Protein AF-A0A958MD08-F1 (afdb_monomer_lite)

pLDDT: mean 83.27, std 11.47, range [44.94, 93.56]

Foldseek 3Di:
DVPVVVVVVLVVLLVVLLVVLVVLLVCLVVVLVVQLCVQPVDDVHDDSVVSLVVSLVSSLVSLVSQLVSQVVNCVSVVNVVSSVVSPVSSVVSNVVSPPDDD

Secondary structure (DSSP, 8-state):
-HHHHHHHHHHHHHHHHHHHHHHHHHHHHHHHHHHHHHHHSSTTPPPHHHHHHHHHHHHHHHHHHHHHHHHHHHHHTT-GGGHHHHHHHHHHHHHHT-----

Radius of gyration: 17.69 Å; chains: 1; bounding box: 49×26×46 Å

Sequence (102 aa):
MNKEIGNFELDSMGMNLAVMAVVMAVLSFVVPKFLKRNMVSKPGGQSPRQAQFVAGVVSWALSESVAIYGFIIANSSKNFGLFVPFAAGALALLFVHRPKQG

Structure (mmCIF, N/CA/C/O backbone):
data_AF-A0A958MD08-F1
#
_entry.id   AF-A0A958MD08-F1
#
loop_
_atom_site.group_PDB
_atom_site.id
_atom_site.type_symbol
_atom_site.label_atom_id
_atom_site.label_alt_id
_atom_site.label_comp_id
_atom_site.label_asym_id
_atom_site.label_entity_id
_atom_site.label_seq_id
_atom_site.pdbx_PDB_ins_code
_atom_site.Cartn_x
_atom_site.Cartn_y
_atom_site.Cartn_z
_atom_site.occupancy
_atom_site.B_iso_or_equiv
_atom_site.auth_seq_id
_atom_site.auth_comp_id
_atom_site.auth_asym_id
_atom_site.auth_atom_id
_atom_site.pdbx_PDB_model_num
ATOM 1 N N . MET A 1 1 ? -30.913 13.989 21.273 1.00 52.75 1 MET A N 1
ATOM 2 C CA . MET A 1 1 ? -30.827 14.263 19.822 1.00 52.75 1 MET A CA 1
ATOM 3 C C . MET A 1 1 ? -29.407 14.507 19.293 1.00 52.75 1 MET A C 1
ATOM 5 O O . MET A 1 1 ? -29.163 14.110 18.171 1.00 52.75 1 MET A O 1
ATOM 9 N N . ASN A 1 2 ? -28.436 15.038 20.056 1.00 57.81 2 ASN A N 1
ATOM 10 C CA . ASN A 1 2 ? -27.070 15.285 19.526 1.00 57.81 2 ASN A CA 1
ATOM 11 C C . ASN A 1 2 ? -26.145 14.059 19.350 1.00 57.81 2 ASN A C 1
ATOM 13 O O . ASN A 1 2 ? -25.110 14.183 18.707 1.00 57.81 2 ASN A O 1
ATOM 17 N N . LYS A 1 3 ? -26.468 12.884 19.911 1.00 56.22 3 LYS A N 1
ATOM 18 C CA . LYS A 1 3 ? -25.605 11.689 19.790 1.00 56.22 3 LYS A CA 1
ATOM 19 C C . LYS A 1 3 ? -25.732 10.965 18.444 1.00 56.22 3 LYS A C 1
ATOM 21 O O . LYS A 1 3 ? -24.777 10.329 18.024 1.00 56.22 3 LYS A O 1
ATOM 26 N N . GLU A 1 4 ? -26.876 11.067 17.771 1.00 56.25 4 GLU A N 1
ATOM 27 C CA . GLU A 1 4 ? -27.110 10.330 16.519 1.00 56.25 4 GLU A CA 1
ATOM 28 C C . GLU A 1 4 ? -26.470 11.013 15.308 1.00 56.25 4 GLU A C 1
ATOM 30 O O . GLU A 1 4 ? -25.909 10.336 14.454 1.00 56.25 4 GLU A O 1
ATOM 35 N N . ILE A 1 5 ? -26.450 12.350 15.287 1.00 59.03 5 ILE A N 1
ATOM 36 C CA . ILE A 1 5 ? -25.801 13.132 14.222 1.00 59.03 5 ILE A CA 1
ATOM 37 C C . ILE A 1 5 ? -24.278 12.910 14.238 1.00 59.03 5 ILE A C 1
ATOM 39 O O . ILE A 1 5 ? -23.676 12.688 13.192 1.00 59.03 5 ILE A O 1
ATOM 43 N N . GLY A 1 6 ? -23.665 12.879 15.429 1.00 59.88 6 GLY A N 1
ATOM 44 C CA . GLY A 1 6 ? -22.225 12.638 15.571 1.00 59.88 6 GLY A CA 1
ATOM 45 C C . GLY A 1 6 ? -21.792 11.216 15.200 1.00 59.88 6 GLY A C 1
ATOM 46 O O . GLY A 1 6 ? -20.701 11.041 14.668 1.00 59.88 6 GLY A O 1
ATOM 47 N N . ASN A 1 7 ? -22.642 10.209 15.430 1.00 59.78 7 ASN A N 1
ATOM 48 C CA . ASN A 1 7 ? -22.366 8.839 14.987 1.00 59.78 7 ASN A CA 1
ATOM 49 C C . ASN A 1 7 ? -22.434 8.721 13.455 1.00 59.78 7 ASN A C 1
ATOM 51 O O . ASN A 1 7 ? -21.572 8.086 12.858 1.00 59.78 7 ASN A O 1
ATOM 55 N N . PHE A 1 8 ? -23.391 9.398 12.813 1.00 59.62 8 PHE A N 1
A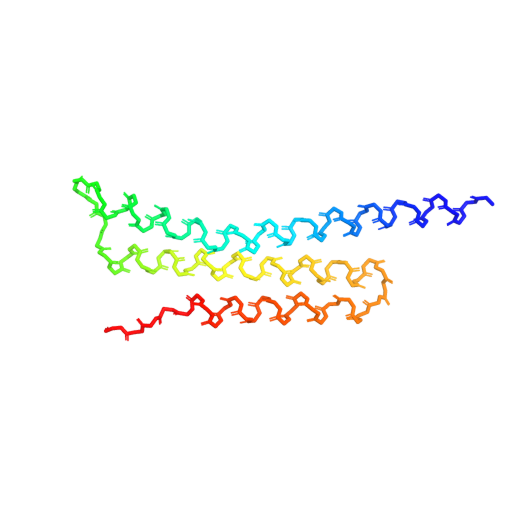TOM 56 C CA . PHE A 1 8 ? -23.542 9.371 11.357 1.00 59.62 8 PHE A CA 1
ATOM 57 C C . PHE A 1 8 ? -22.362 10.031 10.616 1.00 59.62 8 PHE A C 1
ATOM 59 O O . PHE A 1 8 ? -21.884 9.506 9.609 1.00 59.62 8 PHE A O 1
ATOM 66 N N . GLU A 1 9 ? -21.839 11.155 11.121 1.00 62.19 9 GLU A N 1
ATOM 67 C CA . GLU A 1 9 ? -20.641 11.787 10.545 1.00 62.19 9 GLU A CA 1
ATOM 68 C C . GLU A 1 9 ? -19.396 10.901 10.691 1.00 62.19 9 GLU A C 1
ATOM 70 O O . GLU A 1 9 ? -18.627 10.758 9.735 1.00 62.19 9 GLU A O 1
ATOM 75 N N . LEU A 1 10 ? -19.226 10.250 11.847 1.00 63.16 10 LEU A N 1
ATOM 76 C CA . LEU A 1 10 ? -18.125 9.317 12.103 1.00 63.16 10 LEU A CA 1
ATOM 77 C C . LEU A 1 10 ? -18.181 8.089 11.184 1.00 63.16 10 LEU A C 1
ATOM 79 O O . LEU A 1 10 ? -17.144 7.682 10.654 1.00 63.16 10 LEU A O 1
ATOM 83 N N . ASP A 1 11 ? -19.378 7.558 10.927 1.00 72.69 11 ASP A N 1
ATOM 84 C CA . ASP A 1 11 ? -19.591 6.444 9.999 1.00 72.69 11 ASP A CA 1
ATOM 85 C C . ASP A 1 11 ? -19.267 6.847 8.550 1.00 72.69 11 ASP A C 1
ATOM 87 O O . ASP A 1 11 ? -18.592 6.111 7.822 1.00 72.69 11 ASP A O 1
ATOM 91 N N . SER A 1 12 ? -19.663 8.057 8.137 1.00 81.50 12 SER A N 1
ATOM 92 C CA . SER A 1 12 ? -19.358 8.586 6.801 1.00 81.50 12 SER A CA 1
ATOM 93 C C . SER A 1 12 ? -17.852 8.806 6.582 1.00 81.50 12 SER A C 1
ATOM 95 O O . SER A 1 12 ? -17.311 8.479 5.522 1.00 81.50 12 SER A O 1
ATOM 97 N N . MET A 1 13 ? -17.143 9.297 7.605 1.00 82.06 13 MET A N 1
ATOM 98 C CA . MET A 1 13 ? -15.703 9.539 7.558 1.00 82.06 13 MET A CA 1
ATOM 99 C C . MET A 1 13 ? -14.918 8.224 7.549 1.00 82.06 13 MET A C 1
ATOM 101 O O . MET A 1 13 ? -13.987 8.073 6.755 1.00 82.06 13 MET A O 1
ATOM 105 N N . GLY A 1 14 ? -15.321 7.251 8.372 1.00 83.88 14 GLY A N 1
ATOM 106 C CA . GLY A 1 14 ? -14.740 5.908 8.374 1.00 83.88 14 GLY A CA 1
ATOM 107 C C . GLY A 1 14 ? -14.885 5.216 7.018 1.00 83.88 14 GLY A C 1
ATOM 108 O O . GLY A 1 14 ? -13.909 4.675 6.495 1.00 83.88 14 GLY A O 1
ATOM 109 N N . MET A 1 15 ? -16.067 5.312 6.399 1.00 87.44 15 MET A N 1
ATOM 110 C CA . MET A 1 15 ? -16.316 4.772 5.061 1.00 87.44 15 MET A CA 1
ATOM 111 C C . MET A 1 15 ? -15.444 5.449 3.994 1.00 87.44 15 MET A C 1
ATOM 113 O O . MET A 1 15 ? -14.817 4.756 3.194 1.00 87.44 15 MET A O 1
ATOM 117 N N . ASN A 1 16 ? -15.330 6.781 4.007 1.00 88.19 16 ASN A N 1
ATOM 118 C CA . ASN A 1 16 ? -14.476 7.510 3.064 1.00 88.19 16 ASN A CA 1
ATOM 119 C C . ASN A 1 16 ? -13.001 7.099 3.182 1.00 88.19 16 ASN A C 1
ATOM 121 O O . ASN A 1 16 ? -12.340 6.855 2.172 1.00 88.19 16 ASN A O 1
ATOM 125 N N . LEU A 1 17 ? -12.481 6.976 4.405 1.00 88.75 17 LEU A N 1
ATOM 126 C CA . LEU A 1 17 ? -11.100 6.551 4.642 1.00 88.75 17 LEU A CA 1
ATOM 127 C C . LEU A 1 17 ? -10.867 5.096 4.217 1.00 88.75 17 LEU A C 1
ATOM 129 O O . LEU A 1 17 ? -9.828 4.789 3.633 1.00 88.75 17 LEU A O 1
ATOM 133 N N . ALA A 1 18 ? -11.839 4.209 4.448 1.00 87.56 18 ALA A N 1
ATOM 134 C CA . ALA A 1 18 ? -11.763 2.821 4.003 1.00 87.56 18 ALA A CA 1
ATOM 135 C C . ALA A 1 18 ? -11.737 2.723 2.469 1.00 87.56 18 ALA A C 1
ATOM 137 O O . ALA A 1 18 ? -10.913 1.998 1.911 1.00 87.56 18 ALA A O 1
ATOM 138 N N . VAL A 1 19 ? -12.575 3.503 1.777 1.00 92.06 19 VAL A N 1
ATOM 139 C CA . VAL A 1 19 ? -12.556 3.602 0.310 1.00 92.06 19 VAL A CA 1
ATOM 140 C C . VAL A 1 19 ? -11.198 4.108 -0.180 1.00 92.06 19 VAL A C 1
ATOM 142 O O . VAL A 1 19 ? -10.621 3.512 -1.088 1.00 92.06 19 VAL A O 1
ATOM 145 N N . MET A 1 20 ? -10.638 5.146 0.448 1.00 91.56 20 MET A N 1
ATOM 146 C CA . MET A 1 20 ? -9.309 5.661 0.092 1.00 91.56 20 MET A CA 1
ATOM 147 C C . MET A 1 20 ? -8.210 4.613 0.285 1.00 91.56 20 MET A C 1
ATOM 149 O O . MET A 1 20 ? -7.344 4.469 -0.577 1.00 91.56 20 MET A O 1
ATOM 153 N N . ALA A 1 21 ? -8.265 3.826 1.359 1.00 89.62 21 ALA A N 1
ATOM 154 C CA . ALA A 1 21 ? -7.325 2.733 1.585 1.00 89.62 21 ALA A CA 1
ATOM 155 C C . ALA A 1 21 ? -7.405 1.662 0.481 1.00 89.62 21 ALA A C 1
ATOM 157 O O . ALA A 1 21 ? -6.372 1.211 -0.016 1.00 89.62 21 ALA A O 1
ATOM 158 N N . VAL A 1 22 ? -8.613 1.297 0.037 1.00 91.31 22 VAL A N 1
ATOM 159 C CA . VAL A 1 22 ? -8.803 0.373 -1.095 1.00 91.31 22 VAL A CA 1
ATOM 160 C C . VAL A 1 22 ? -8.239 0.967 -2.387 1.00 91.31 22 VAL A C 1
ATOM 162 O O . VAL A 1 22 ? -7.529 0.279 -3.121 1.00 91.31 22 VAL A O 1
ATOM 165 N N . VAL A 1 23 ? -8.491 2.251 -2.653 1.00 93.56 23 VAL A N 1
ATOM 166 C CA . VAL A 1 23 ? -7.935 2.949 -3.822 1.00 93.56 23 VAL A CA 1
ATOM 167 C C . VAL A 1 23 ? -6.406 2.931 -3.789 1.00 93.56 23 VAL A C 1
ATOM 169 O O . VAL A 1 23 ? -5.790 2.567 -4.790 1.00 93.56 23 VAL A O 1
ATOM 172 N N . MET A 1 24 ? -5.776 3.234 -2.649 1.00 91.88 24 MET A N 1
ATOM 173 C CA . MET A 1 24 ? -4.314 3.167 -2.516 1.00 91.88 24 MET A CA 1
ATOM 174 C C . MET A 1 24 ? -3.772 1.755 -2.737 1.00 91.88 24 MET A C 1
ATOM 176 O O . MET A 1 24 ? -2.764 1.587 -3.426 1.00 91.88 24 MET A O 1
ATOM 180 N N . ALA A 1 25 ? -4.463 0.733 -2.224 1.00 89.62 25 ALA A N 1
ATOM 181 C CA . ALA A 1 25 ? -4.100 -0.657 -2.471 1.00 89.62 25 ALA A CA 1
ATOM 182 C C . ALA A 1 25 ? -4.133 -0.984 -3.973 1.00 89.62 25 ALA A C 1
ATOM 184 O O . ALA A 1 25 ? -3.175 -1.553 -4.491 1.00 89.62 25 ALA A O 1
ATOM 185 N N . VAL A 1 26 ? -5.168 -0.567 -4.709 1.00 93.50 26 VAL A N 1
ATOM 186 C CA . VAL A 1 26 ? -5.243 -0.764 -6.170 1.00 93.50 26 VAL A CA 1
ATOM 187 C C . VAL A 1 26 ? -4.137 0.008 -6.895 1.00 93.50 26 VAL A C 1
ATOM 189 O O . VAL A 1 26 ? -3.459 -0.544 -7.767 1.00 93.50 26 VAL A O 1
ATOM 192 N N . LEU A 1 27 ? -3.904 1.268 -6.516 1.00 91.56 27 LEU A N 1
ATOM 193 C CA . LEU A 1 27 ? -2.852 2.099 -7.103 1.00 91.56 27 LEU A CA 1
ATOM 194 C C . LEU A 1 27 ? -1.461 1.496 -6.898 1.00 91.56 27 LEU A C 1
ATOM 196 O O . LEU A 1 27 ? -0.630 1.607 -7.803 1.00 91.56 27 LEU A O 1
ATOM 200 N N . SER A 1 28 ? -1.227 0.798 -5.781 1.00 90.50 28 SER A N 1
ATOM 201 C CA . SER A 1 28 ? 0.040 0.103 -5.524 1.00 90.50 28 SER A CA 1
ATOM 202 C C . SER A 1 28 ? 0.385 -0.928 -6.605 1.00 90.50 28 SER A C 1
ATOM 204 O O . SER A 1 28 ? 1.557 -1.125 -6.895 1.00 90.50 28 SER A O 1
ATOM 206 N N . PHE A 1 29 ? -0.601 -1.497 -7.307 1.00 89.75 29 PHE A N 1
ATOM 207 C CA . PHE A 1 29 ? -0.355 -2.425 -8.417 1.00 89.75 29 PHE A CA 1
ATOM 208 C C . PHE A 1 29 ? -0.228 -1.737 -9.781 1.00 89.75 29 PHE A C 1
ATOM 210 O O . PHE A 1 29 ? 0.497 -2.220 -10.659 1.00 89.75 29 PHE A O 1
ATOM 217 N N . VAL A 1 30 ? -0.969 -0.647 -9.997 1.00 91.31 30 VAL A N 1
ATOM 218 C CA . VAL A 1 30 ? -1.100 0.009 -11.309 1.00 91.31 30 VAL A CA 1
ATOM 219 C C . VAL A 1 30 ? 0.022 1.018 -11.542 1.00 91.31 30 VAL A C 1
ATOM 221 O O . VAL A 1 30 ? 0.690 0.975 -12.580 1.00 91.31 30 VAL A O 1
ATOM 224 N N . VAL A 1 31 ? 0.270 1.902 -10.571 1.00 91.00 31 VAL A N 1
ATOM 225 C CA . VAL A 1 31 ? 1.220 3.017 -10.705 1.00 91.00 31 VAL A CA 1
ATOM 226 C C . VAL A 1 31 ? 2.656 2.521 -10.921 1.00 91.00 31 VAL A C 1
ATOM 228 O O . VAL A 1 31 ? 3.291 2.970 -11.878 1.00 91.00 31 VAL A O 1
ATOM 231 N N . PRO A 1 32 ? 3.183 1.546 -10.155 1.00 88.25 32 PRO A N 1
ATOM 232 C CA . PRO A 1 32 ? 4.554 1.066 -10.346 1.00 88.25 32 PRO A CA 1
ATOM 233 C C . PRO A 1 32 ? 4.781 0.407 -11.709 1.00 88.25 32 PRO A C 1
ATOM 235 O O . PRO A 1 32 ? 5.826 0.603 -12.333 1.00 88.25 32 PRO A O 1
ATOM 238 N N . LYS A 1 33 ? 3.785 -0.335 -12.220 1.00 87.44 33 LYS A N 1
ATOM 239 C CA . LYS A 1 33 ? 3.840 -0.931 -13.565 1.00 87.44 33 LYS A CA 1
ATOM 240 C C . LYS A 1 33 ? 3.881 0.146 -14.645 1.00 87.44 33 LYS A C 1
ATOM 242 O O . LYS A 1 33 ? 4.678 0.048 -15.580 1.00 87.44 33 LYS A O 1
ATOM 247 N N . PHE A 1 34 ? 3.047 1.174 -14.501 1.00 88.31 34 PHE A N 1
ATOM 248 C CA . PHE A 1 34 ? 3.010 2.301 -15.423 1.00 88.31 34 PHE A CA 1
ATOM 249 C C . PHE A 1 34 ? 4.325 3.093 -15.412 1.00 88.31 34 PHE A C 1
ATOM 251 O O . PHE A 1 34 ? 4.866 3.386 -16.480 1.00 88.31 34 PHE A O 1
ATOM 258 N N . LEU A 1 35 ? 4.881 3.381 -14.231 1.00 87.31 35 LEU A N 1
ATOM 259 C CA . LEU A 1 35 ? 6.169 4.064 -14.082 1.00 87.31 35 LEU A CA 1
ATOM 260 C C . LEU A 1 35 ? 7.297 3.273 -14.743 1.00 87.31 35 LEU A C 1
ATOM 262 O O . LEU A 1 35 ? 7.995 3.803 -15.605 1.00 87.31 35 LEU A O 1
ATOM 266 N N . LYS A 1 36 ? 7.416 1.978 -14.428 1.00 86.38 36 LYS A N 1
ATOM 267 C CA . LYS A 1 36 ? 8.444 1.112 -15.017 1.00 86.38 36 LYS A CA 1
ATOM 268 C C . LYS A 1 36 ? 8.366 1.096 -16.546 1.00 86.38 36 LYS A C 1
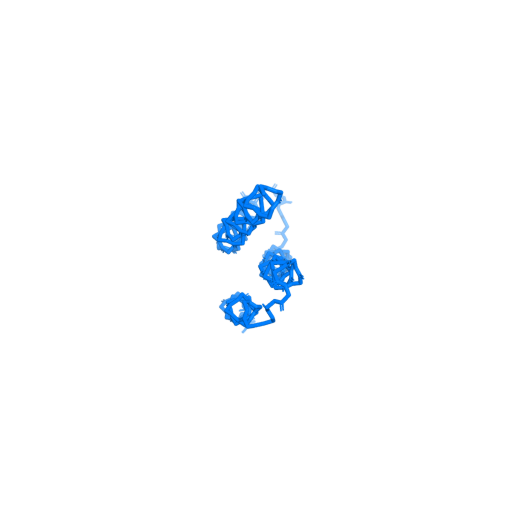ATOM 270 O O . LYS A 1 36 ? 9.398 1.205 -17.203 1.00 86.38 36 LYS A O 1
ATOM 275 N N . ARG A 1 37 ? 7.161 0.997 -17.122 1.00 85.75 37 ARG A N 1
ATOM 276 C CA . ARG A 1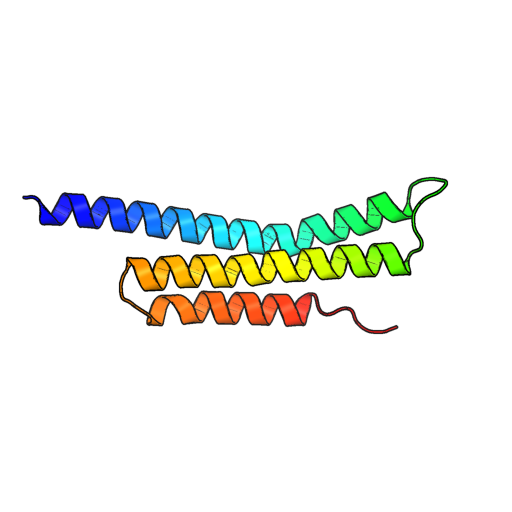 37 ? 6.969 1.005 -18.581 1.00 85.75 37 ARG A CA 1
ATOM 277 C C . ARG A 1 37 ? 7.397 2.340 -19.197 1.00 85.75 37 ARG A C 1
ATOM 279 O O . ARG A 1 37 ? 8.197 2.351 -20.121 1.00 85.75 37 ARG A O 1
ATOM 286 N N . ASN A 1 38 ? 6.929 3.465 -18.661 1.00 85.62 38 ASN A N 1
ATOM 287 C CA . ASN A 1 38 ? 7.222 4.781 -19.239 1.00 85.62 38 ASN A CA 1
ATOM 288 C C . ASN A 1 38 ? 8.676 5.232 -19.065 1.00 85.62 38 ASN A C 1
ATOM 290 O O . ASN A 1 38 ? 9.180 5.981 -19.899 1.00 85.62 38 ASN A O 1
ATOM 294 N N . MET A 1 39 ? 9.350 4.795 -18.000 1.00 82.62 39 MET A N 1
ATOM 295 C CA . MET A 1 39 ? 10.751 5.144 -17.750 1.00 82.62 39 MET A CA 1
ATOM 296 C C . MET A 1 39 ? 11.718 4.357 -18.641 1.00 82.62 39 MET A C 1
ATOM 298 O O . MET A 1 39 ? 12.756 4.896 -19.011 1.00 82.62 39 MET A O 1
ATOM 302 N N . VAL A 1 40 ? 11.366 3.118 -19.010 1.00 81.56 40 VAL A N 1
ATOM 303 C CA . VAL A 1 40 ? 12.199 2.244 -19.857 1.00 81.56 40 VAL A CA 1
ATOM 304 C C . VAL A 1 40 ? 11.915 2.438 -21.351 1.00 81.56 40 VAL A C 1
ATOM 306 O O . VAL A 1 40 ? 12.818 2.300 -22.166 1.00 81.56 40 VAL A O 1
ATOM 309 N N . SER A 1 41 ? 10.679 2.763 -21.742 1.00 78.81 41 SER A N 1
ATOM 310 C CA . SER A 1 41 ? 10.289 2.843 -23.160 1.00 78.81 41 SER A CA 1
ATOM 311 C C . SER A 1 41 ? 10.671 4.147 -23.873 1.00 78.81 41 SER A C 1
ATOM 313 O O . SER A 1 41 ? 10.474 4.241 -25.082 1.00 78.81 41 SER A O 1
ATOM 315 N N . LYS A 1 42 ? 11.183 5.166 -23.170 1.00 77.25 42 LYS A N 1
ATOM 316 C CA . LYS A 1 42 ? 11.564 6.444 -23.793 1.00 77.25 42 LYS A CA 1
ATOM 317 C C . LYS A 1 42 ? 13.011 6.398 -24.317 1.00 77.25 42 LYS A C 1
ATOM 319 O O . LYS A 1 42 ? 13.889 5.961 -23.574 1.00 77.25 42 LYS A O 1
ATOM 324 N N . PRO A 1 43 ? 13.298 6.866 -25.549 1.00 55.91 43 PRO A N 1
ATOM 325 C CA . PRO A 1 43 ? 14.675 7.027 -26.022 1.00 55.91 43 PRO A CA 1
ATOM 326 C C . PRO A 1 43 ? 15.405 8.059 -25.142 1.00 55.91 43 PRO A C 1
ATOM 328 O O . PRO A 1 43 ? 14.882 9.143 -24.901 1.00 55.91 43 PRO A O 1
ATOM 331 N N . GLY A 1 44 ? 16.571 7.688 -24.597 1.00 72.12 44 GLY A N 1
ATOM 332 C CA . GLY A 1 44 ? 17.252 8.439 -23.524 1.00 72.12 44 GLY A CA 1
ATOM 333 C C . GLY A 1 44 ? 16.718 8.163 -22.106 1.00 72.12 44 GLY A C 1
ATOM 334 O O . GLY A 1 44 ? 17.025 8.904 -21.176 1.00 72.12 44 GLY A O 1
ATOM 335 N N . GLY A 1 45 ? 15.886 7.129 -21.942 1.00 66.19 45 GLY A N 1
ATOM 336 C CA . GLY A 1 45 ? 15.252 6.742 -20.682 1.00 66.19 45 GLY A CA 1
ATOM 337 C C . GLY A 1 45 ? 16.222 6.247 -19.604 1.00 66.19 45 GLY A C 1
ATOM 338 O O . GLY A 1 45 ? 17.375 5.906 -19.865 1.00 66.19 45 GLY A O 1
ATOM 339 N N . GLN A 1 46 ? 15.733 6.212 -18.363 1.00 76.62 46 GLN A N 1
ATOM 340 C CA . GLN A 1 46 ? 16.519 5.785 -17.202 1.00 76.62 46 GLN A CA 1
ATOM 341 C C . GLN A 1 46 ? 16.887 4.299 -17.279 1.00 76.62 46 GLN A C 1
ATOM 343 O O . GLN A 1 46 ? 16.180 3.489 -17.882 1.00 76.62 46 GLN A O 1
ATOM 348 N N . SER A 1 47 ? 17.979 3.921 -16.605 1.00 83.62 47 SER A N 1
ATOM 349 C CA . SER A 1 47 ? 18.404 2.521 -16.548 1.00 83.62 47 SER A CA 1
ATOM 350 C C . SER A 1 47 ? 17.294 1.617 -15.970 1.00 83.62 47 SER A C 1
ATOM 352 O O . SER A 1 47 ? 16.573 2.032 -15.053 1.00 83.62 47 SER A O 1
ATOM 354 N N . PRO A 1 48 ? 17.162 0.355 -16.427 1.00 81.56 48 PRO A N 1
ATOM 355 C CA . PRO A 1 48 ? 16.145 -0.571 -15.920 1.00 81.56 48 PRO A CA 1
ATOM 356 C C . PRO A 1 48 ? 16.190 -0.764 -14.399 1.00 81.56 48 PRO A C 1
ATOM 358 O O . PRO A 1 48 ? 15.147 -0.950 -13.773 1.00 81.56 48 PRO A O 1
ATOM 361 N N . ARG A 1 49 ? 17.385 -0.679 -13.797 1.00 83.62 49 ARG A N 1
ATOM 362 C CA . ARG A 1 49 ? 17.584 -0.744 -12.340 1.00 83.62 49 ARG A CA 1
ATOM 363 C C . ARG A 1 49 ? 16.980 0.465 -11.629 1.00 83.62 49 ARG A C 1
ATOM 365 O O . ARG A 1 49 ? 16.290 0.298 -10.629 1.00 83.62 49 ARG A O 1
ATOM 372 N N . GLN A 1 50 ? 17.184 1.667 -12.164 1.00 84.88 50 GLN A N 1
ATOM 373 C CA . GLN A 1 50 ? 16.619 2.891 -11.597 1.00 84.88 50 GLN A CA 1
ATOM 374 C C . GLN A 1 50 ? 15.088 2.899 -11.701 1.00 84.88 50 GLN A C 1
ATOM 376 O O . GLN A 1 50 ? 14.408 3.194 -10.722 1.00 84.88 50 GLN A O 1
ATOM 381 N N . ALA A 1 51 ? 14.534 2.471 -12.841 1.00 85.00 51 ALA A N 1
ATOM 382 C CA . ALA A 1 51 ? 13.087 2.337 -13.013 1.00 85.00 51 ALA A CA 1
ATOM 383 C C . ALA A 1 51 ? 12.471 1.308 -12.043 1.00 85.00 51 ALA A C 1
ATOM 385 O O . ALA A 1 51 ? 11.386 1.534 -11.508 1.00 85.00 51 ALA A O 1
ATOM 386 N N . GLN A 1 52 ? 13.161 0.191 -11.783 1.00 86.19 52 GLN A N 1
ATOM 387 C CA . GLN A 1 52 ? 12.740 -0.801 -10.786 1.00 86.19 52 GLN A CA 1
ATOM 388 C C . GLN A 1 52 ? 12.796 -0.251 -9.359 1.00 86.19 52 GLN A C 1
ATOM 390 O O . GLN A 1 52 ? 11.863 -0.479 -8.594 1.00 86.19 52 GLN A O 1
ATOM 395 N N . PHE A 1 53 ? 13.855 0.485 -9.015 1.00 86.94 53 PHE A N 1
ATOM 396 C CA . PHE A 1 53 ? 13.992 1.104 -7.700 1.00 86.94 53 PHE A CA 1
ATOM 397 C C . PHE A 1 53 ? 12.872 2.116 -7.440 1.00 86.94 53 PHE A C 1
ATOM 399 O O . PHE A 1 53 ? 12.169 1.996 -6.440 1.00 86.94 53 PHE A O 1
ATOM 406 N N . VAL A 1 54 ? 12.635 3.051 -8.369 1.00 88.69 54 VAL A N 1
ATOM 407 C CA . VAL A 1 54 ? 11.565 4.056 -8.235 1.00 88.69 54 VAL A CA 1
ATOM 408 C C . VAL A 1 54 ? 10.194 3.388 -8.132 1.00 88.69 54 VAL A C 1
ATOM 410 O O . VAL A 1 54 ? 9.419 3.714 -7.236 1.00 88.69 54 VAL A O 1
ATOM 413 N N . ALA A 1 55 ? 9.900 2.412 -8.997 1.00 87.69 55 ALA A N 1
ATOM 414 C CA . ALA A 1 55 ? 8.651 1.656 -8.927 1.00 87.69 55 ALA A CA 1
ATOM 415 C C . ALA A 1 55 ? 8.487 0.927 -7.576 1.00 87.69 55 ALA A C 1
ATOM 417 O O . ALA A 1 55 ? 7.390 0.917 -7.015 1.00 87.69 55 ALA A O 1
ATOM 418 N N . GLY A 1 56 ? 9.565 0.358 -7.02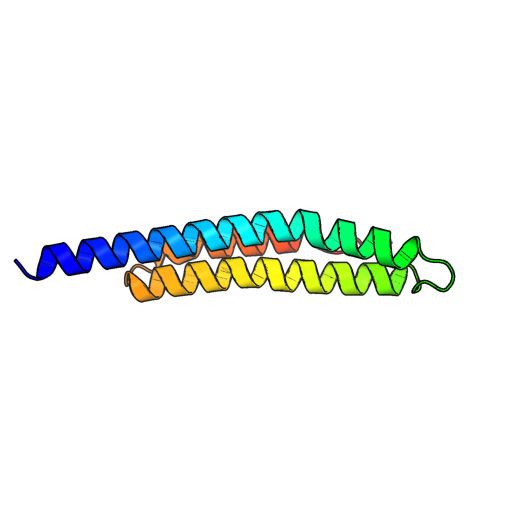7 1.00 88.06 56 GLY A N 1
ATOM 419 C CA . GLY A 1 56 ? 9.570 -0.284 -5.711 1.00 88.06 56 GLY A CA 1
ATOM 420 C C . GLY A 1 56 ? 9.268 0.693 -4.575 1.00 88.06 56 GLY A C 1
ATOM 421 O O . GLY A 1 56 ? 8.351 0.446 -3.797 1.00 88.06 56 GLY A O 1
ATOM 422 N N . VAL A 1 57 ? 9.963 1.836 -4.532 1.00 90.06 57 VAL A N 1
ATOM 423 C CA . VAL A 1 57 ? 9.740 2.888 -3.521 1.00 90.06 57 VAL A CA 1
ATOM 424 C C . VAL A 1 57 ? 8.295 3.392 -3.560 1.00 90.06 57 VAL A C 1
ATOM 426 O O . VAL A 1 57 ? 7.651 3.493 -2.519 1.00 90.06 57 VAL A O 1
ATOM 429 N N . VAL A 1 58 ? 7.749 3.639 -4.756 1.00 90.38 58 VAL A N 1
ATOM 430 C CA . VAL A 1 58 ? 6.350 4.067 -4.915 1.00 90.38 58 VAL A CA 1
ATOM 431 C C . VAL A 1 58 ? 5.371 2.992 -4.433 1.00 90.38 58 VAL A C 1
ATOM 433 O O . VAL A 1 58 ? 4.409 3.314 -3.741 1.00 90.38 58 VAL A O 1
ATOM 436 N N . SER A 1 59 ? 5.622 1.714 -4.739 1.00 90.25 59 SER A N 1
ATOM 437 C CA . SER A 1 59 ? 4.793 0.604 -4.235 1.00 90.25 59 SER A CA 1
ATOM 438 C C . SER A 1 59 ? 4.774 0.561 -2.703 1.00 90.25 59 SER A C 1
ATOM 440 O O . SER A 1 59 ? 3.721 0.354 -2.098 1.00 90.25 59 SER A O 1
ATOM 442 N N . TRP A 1 60 ? 5.934 0.761 -2.071 1.00 90.69 60 TRP A N 1
ATOM 443 C CA . TRP A 1 60 ? 6.076 0.742 -0.615 1.00 90.69 60 TRP A CA 1
ATOM 444 C C . TRP A 1 60 ? 5.353 1.915 0.044 1.00 90.69 60 TRP A C 1
ATOM 446 O O . TRP A 1 60 ? 4.563 1.684 0.954 1.00 90.69 60 TRP A O 1
ATOM 456 N N . ALA A 1 61 ? 5.519 3.134 -0.474 1.00 92.19 61 ALA A N 1
ATOM 457 C CA . ALA A 1 61 ? 4.819 4.317 0.031 1.00 92.19 61 ALA A CA 1
ATOM 458 C C . ALA A 1 61 ? 3.286 4.188 -0.078 1.00 92.19 61 ALA A C 1
ATOM 460 O O . ALA A 1 61 ? 2.550 4.554 0.841 1.00 92.19 61 ALA A O 1
ATOM 461 N N . LEU A 1 62 ? 2.786 3.616 -1.181 1.00 91.62 62 LEU A N 1
ATOM 462 C CA . LEU A 1 62 ? 1.353 3.350 -1.355 1.00 91.62 62 LEU A CA 1
ATOM 463 C C . LEU A 1 62 ? 0.847 2.281 -0.380 1.00 91.62 62 LEU A C 1
ATOM 465 O O . LEU A 1 62 ? -0.251 2.415 0.155 1.00 91.62 62 LEU A O 1
ATOM 469 N N . SER A 1 63 ? 1.655 1.254 -0.106 1.00 90.88 63 SER A N 1
ATOM 470 C CA . SER A 1 63 ? 1.322 0.214 0.876 1.00 90.88 63 SER A CA 1
ATOM 471 C C . SER A 1 63 ? 1.273 0.779 2.299 1.00 90.88 63 SER A C 1
ATOM 473 O O . SER A 1 63 ? 0.342 0.492 3.044 1.00 90.88 63 SER A O 1
ATOM 475 N N . GLU A 1 64 ? 2.228 1.633 2.667 1.00 90.88 64 GLU A N 1
ATOM 476 C CA . GLU A 1 64 ? 2.257 2.311 3.968 1.00 90.88 64 GLU A CA 1
ATOM 477 C C . GLU A 1 64 ? 1.050 3.241 4.154 1.00 90.88 64 GLU A C 1
ATOM 479 O O . GLU A 1 64 ? 0.435 3.263 5.221 1.00 90.88 64 GLU A O 1
ATOM 484 N N . SER A 1 65 ? 0.629 3.924 3.086 1.00 92.19 65 SER A N 1
ATOM 485 C CA . SER A 1 65 ? -0.567 4.776 3.101 1.00 92.19 65 SER A CA 1
ATOM 486 C C . SER A 1 65 ? -1.831 4.002 3.513 1.00 92.19 65 SER A C 1
ATOM 488 O O . SER A 1 65 ? -2.656 4.533 4.252 1.00 92.19 65 SER A O 1
ATOM 490 N N . VAL A 1 66 ? -1.969 2.726 3.120 1.00 92.44 66 VAL A N 1
ATOM 491 C CA . VAL A 1 66 ? -3.086 1.853 3.546 1.00 92.44 66 VAL A CA 1
ATOM 492 C C . VAL A 1 66 ? -3.091 1.654 5.066 1.00 92.44 66 VAL A C 1
ATOM 494 O O . VAL A 1 66 ? -4.146 1.766 5.694 1.00 92.44 66 VAL A O 1
ATOM 497 N N . ALA A 1 67 ? -1.925 1.404 5.671 1.00 92.06 67 ALA A N 1
ATOM 498 C CA . ALA A 1 67 ? -1.802 1.252 7.122 1.00 92.06 67 ALA A CA 1
ATOM 499 C C . ALA A 1 67 ? -2.119 2.561 7.860 1.00 92.06 67 ALA A C 1
ATOM 501 O O . ALA A 1 67 ? -2.805 2.532 8.882 1.00 92.06 67 ALA A O 1
ATOM 502 N N . ILE A 1 68 ? -1.673 3.703 7.325 1.00 93.00 68 ILE A N 1
ATOM 503 C CA . ILE A 1 68 ? -1.958 5.029 7.890 1.00 93.00 68 ILE A CA 1
ATOM 504 C C . ILE A 1 68 ? -3.466 5.301 7.894 1.00 93.00 68 ILE A C 1
ATOM 506 O O . ILE A 1 68 ? -4.004 5.706 8.924 1.00 93.00 68 ILE A O 1
ATOM 510 N N . TYR A 1 69 ? -4.180 5.024 6.798 1.00 90.19 69 TYR A N 1
ATOM 511 C CA . TYR A 1 69 ? -5.638 5.186 6.772 1.00 90.19 69 TYR A CA 1
ATOM 512 C C . TYR A 1 69 ? -6.340 4.292 7.796 1.00 90.19 69 TYR A C 1
ATOM 514 O O . TYR A 1 69 ? -7.211 4.767 8.524 1.00 90.19 69 TYR A O 1
ATOM 522 N N . GLY A 1 70 ? -5.917 3.032 7.923 1.00 89.19 70 GLY A N 1
ATOM 523 C CA . GLY A 1 70 ? -6.430 2.137 8.959 1.00 89.19 70 GLY A CA 1
ATOM 524 C C . GLY A 1 70 ? -6.169 2.634 10.380 1.00 89.19 70 GLY A C 1
ATOM 525 O O . GLY A 1 70 ? -7.030 2.505 11.249 1.00 89.19 70 GLY A O 1
ATOM 526 N N . PHE A 1 71 ? -5.005 3.240 10.618 1.00 91.31 71 PHE A N 1
ATOM 527 C CA . PHE A 1 71 ? -4.666 3.839 11.906 1.00 91.31 71 PHE A CA 1
ATOM 528 C C . PHE A 1 71 ? -5.547 5.053 12.218 1.00 91.31 71 PHE A C 1
ATOM 530 O O . PHE A 1 71 ? -6.052 5.167 13.334 1.00 91.31 71 PHE A O 1
ATOM 537 N N . ILE A 1 72 ? -5.790 5.923 11.232 1.00 91.38 72 ILE A N 1
ATOM 538 C CA . ILE A 1 72 ? -6.688 7.076 11.386 1.00 91.38 72 ILE A CA 1
ATOM 539 C C . ILE A 1 72 ? -8.097 6.597 11.750 1.00 91.38 72 ILE A C 1
ATOM 541 O O . ILE A 1 72 ? -8.658 7.086 12.726 1.00 91.38 72 ILE A O 1
ATOM 545 N N . ILE A 1 73 ? -8.637 5.599 11.039 1.00 88.56 73 ILE A N 1
ATOM 546 C CA . ILE A 1 73 ? -9.956 5.014 11.340 1.00 88.56 73 ILE A CA 1
ATOM 547 C C . ILE A 1 73 ? -9.989 4.458 12.768 1.00 88.56 73 ILE A C 1
ATOM 549 O O . ILE A 1 73 ? -10.882 4.789 13.545 1.00 88.56 73 ILE A O 1
ATOM 553 N N . ALA A 1 74 ? -8.998 3.647 13.139 1.00 89.62 74 ALA A N 1
ATOM 554 C CA . ALA A 1 74 ? -8.925 3.036 14.461 1.00 89.62 74 ALA A CA 1
ATOM 555 C C . ALA A 1 74 ? -8.861 4.074 15.593 1.00 89.62 74 ALA A C 1
ATOM 557 O O . ALA A 1 74 ?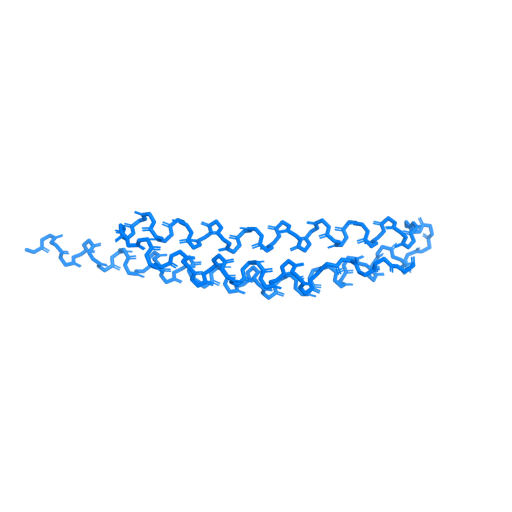 -9.529 3.912 16.618 1.00 89.62 74 ALA A O 1
ATOM 558 N N . ASN A 1 75 ? -8.097 5.152 15.393 1.00 89.06 75 ASN A N 1
ATOM 559 C CA . ASN A 1 75 ? -7.973 6.243 16.352 1.00 89.06 75 ASN A CA 1
ATOM 560 C C . ASN A 1 75 ? -9.268 7.070 16.446 1.00 89.06 75 ASN A C 1
ATOM 562 O O . ASN A 1 75 ? -9.737 7.350 17.549 1.00 89.06 75 ASN A O 1
ATOM 566 N N . SER A 1 76 ? -9.890 7.403 15.309 1.00 86.31 76 SER A N 1
ATOM 567 C CA . SER A 1 76 ? -11.162 8.138 15.254 1.00 86.31 76 SER A CA 1
ATOM 568 C C . SER A 1 76 ? -12.310 7.364 15.904 1.00 86.31 76 SER A C 1
ATOM 570 O O . SER A 1 76 ? -13.084 7.939 16.666 1.00 86.31 76 SER A O 1
ATOM 572 N N . SER A 1 77 ? -12.392 6.054 15.671 1.00 84.50 77 SER A N 1
ATOM 573 C CA . SER A 1 77 ? -13.430 5.188 16.244 1.00 84.50 77 SER A CA 1
ATOM 574 C C . SER A 1 77 ? -13.096 4.672 17.650 1.00 84.50 77 SER A C 1
ATOM 576 O O . SER A 1 77 ? -13.891 3.930 18.224 1.00 84.50 77 SER A O 1
ATOM 578 N N . LYS A 1 78 ? -11.917 5.013 18.204 1.00 85.19 78 LYS A N 1
ATOM 579 C CA . LYS A 1 78 ? -11.363 4.465 19.464 1.00 85.19 78 LYS A CA 1
ATOM 580 C C . LYS A 1 78 ? -11.370 2.930 19.531 1.00 85.19 78 LYS A C 1
ATOM 582 O O . LYS A 1 78 ? -11.363 2.345 20.613 1.00 85.19 78 LYS A O 1
ATOM 587 N N . ASN A 1 79 ? -11.384 2.276 18.374 1.00 84.81 79 ASN A N 1
ATOM 588 C CA . ASN A 1 79 ? -11.426 0.830 18.239 1.00 84.81 79 ASN A CA 1
ATOM 589 C C . ASN A 1 79 ? -10.176 0.377 17.492 1.00 84.81 79 ASN A C 1
ATOM 591 O O . ASN A 1 79 ? -10.148 0.293 16.263 1.00 84.81 79 ASN A O 1
ATOM 595 N N . PHE A 1 80 ? -9.138 0.054 18.261 1.00 86.44 80 PHE A N 1
ATOM 596 C CA . PHE A 1 80 ? -7.860 -0.413 17.726 1.00 86.44 80 PHE A CA 1
ATOM 597 C C . PHE A 1 80 ? -7.970 -1.731 16.947 1.00 86.44 80 PHE A C 1
ATOM 599 O O . PHE A 1 80 ? -7.108 -2.014 16.118 1.00 86.44 80 PHE A O 1
ATOM 606 N N . GLY A 1 81 ? -9.046 -2.504 17.129 1.00 86.81 81 GLY A N 1
ATOM 607 C CA . GLY A 1 81 ? -9.305 -3.703 16.332 1.00 86.81 81 GLY A CA 1
ATOM 608 C C . GLY A 1 81 ? -9.457 -3.406 14.838 1.00 86.81 81 GLY A C 1
ATOM 609 O O . GLY A 1 81 ? -9.080 -4.234 14.011 1.00 86.81 81 GLY A O 1
ATOM 610 N N . LEU A 1 82 ? -9.919 -2.201 14.478 1.00 85.75 82 LEU A N 1
ATOM 611 C CA . LEU A 1 82 ? -10.049 -1.781 13.082 1.00 85.75 82 LEU A CA 1
ATOM 612 C C . LEU A 1 82 ? -8.700 -1.561 12.396 1.00 85.75 82 LEU A C 1
ATOM 614 O O . LEU A 1 82 ? -8.645 -1.652 11.180 1.00 85.75 82 LEU A O 1
ATOM 618 N N . PHE A 1 83 ? -7.609 -1.329 13.132 1.00 90.69 83 PHE A N 1
ATOM 619 C CA . PHE A 1 83 ? -6.278 -1.141 12.543 1.00 90.69 83 PHE A CA 1
ATOM 620 C C . PHE A 1 83 ? -5.716 -2.439 11.948 1.00 90.69 83 PHE A C 1
ATOM 622 O O . PHE A 1 83 ? -5.078 -2.421 10.895 1.00 90.69 83 PHE A O 1
ATOM 629 N N . VAL A 1 84 ? -5.976 -3.570 12.610 1.00 90.75 84 VAL A N 1
ATOM 630 C CA . VAL A 1 84 ? -5.404 -4.885 12.284 1.00 90.75 84 VAL A CA 1
ATOM 631 C C . VAL A 1 84 ? -5.584 -5.281 10.810 1.00 90.75 84 VAL A C 1
ATOM 633 O O . VAL A 1 84 ? -4.575 -5.605 10.181 1.00 90.75 84 VAL A O 1
ATOM 636 N N . PRO A 1 85 ? -6.792 -5.241 10.207 1.00 90.94 85 PRO A N 1
ATOM 637 C CA . PRO A 1 85 ? -6.961 -5.624 8.803 1.00 90.94 85 PRO A CA 1
ATOM 638 C C . PRO A 1 85 ? -6.197 -4.719 7.824 1.00 90.94 85 PRO A C 1
ATOM 640 O O . PRO A 1 85 ? -5.641 -5.222 6.848 1.00 90.94 85 PRO A O 1
ATOM 643 N N . PHE A 1 86 ? -6.101 -3.411 8.082 1.00 91.25 86 PHE A N 1
ATOM 644 C CA . PHE A 1 86 ? -5.352 -2.493 7.213 1.00 91.25 86 PHE A CA 1
ATOM 645 C C . PHE A 1 86 ? -3.843 -2.676 7.350 1.00 91.25 86 PHE A C 1
ATOM 647 O O . PHE A 1 86 ? -3.136 -2.682 6.345 1.00 91.25 86 PHE A O 1
ATOM 654 N N . ALA A 1 87 ? -3.348 -2.872 8.575 1.00 91.19 87 ALA A N 1
ATOM 655 C CA . ALA A 1 87 ? -1.942 -3.162 8.825 1.00 91.19 87 ALA A CA 1
ATOM 656 C C . ALA A 1 87 ? -1.525 -4.490 8.177 1.00 91.19 87 ALA A C 1
ATOM 658 O O . ALA A 1 87 ? -0.506 -4.551 7.493 1.00 91.19 87 ALA A O 1
ATOM 659 N N . ALA A 1 88 ? -2.345 -5.536 8.326 1.00 91.94 88 ALA A N 1
ATOM 660 C CA . ALA A 1 88 ? -2.126 -6.824 7.676 1.00 91.94 88 ALA A CA 1
ATOM 661 C C . ALA A 1 88 ? -2.153 -6.699 6.143 1.00 91.94 88 ALA A C 1
ATOM 663 O O . ALA A 1 88 ? -1.286 -7.254 5.469 1.00 91.94 88 ALA A O 1
ATOM 664 N N . GLY A 1 89 ? -3.096 -5.927 5.593 1.00 90.19 89 GLY A N 1
ATOM 665 C CA . GLY A 1 89 ? -3.169 -5.631 4.162 1.00 90.19 89 GLY A CA 1
ATOM 666 C C . GLY A 1 89 ? -1.928 -4.902 3.644 1.00 90.19 89 GLY A C 1
ATOM 667 O O . GLY A 1 89 ? -1.328 -5.336 2.664 1.00 90.19 89 GLY A O 1
ATOM 668 N N . ALA A 1 90 ? -1.487 -3.846 4.328 1.00 91.50 90 ALA A N 1
ATOM 669 C CA . ALA A 1 90 ? -0.265 -3.115 3.997 1.00 91.50 90 ALA A CA 1
ATOM 670 C C . ALA A 1 90 ? 0.981 -4.011 4.047 1.00 91.50 90 ALA A C 1
ATOM 672 O O . ALA A 1 90 ? 1.813 -3.978 3.139 1.00 91.50 90 ALA A O 1
ATOM 673 N N . LEU A 1 91 ? 1.086 -4.864 5.069 1.00 92.44 91 LEU A N 1
ATOM 674 C CA . LEU A 1 91 ? 2.174 -5.828 5.200 1.00 92.44 91 LEU A CA 1
ATOM 675 C C . LEU A 1 91 ? 2.163 -6.833 4.037 1.00 92.44 91 LEU A C 1
ATOM 677 O O . LEU A 1 91 ? 3.196 -7.079 3.416 1.00 92.44 91 LEU A O 1
ATOM 681 N N . ALA A 1 92 ? 0.992 -7.374 3.694 1.00 92.06 92 ALA A N 1
ATOM 682 C CA . ALA A 1 92 ? 0.833 -8.271 2.555 1.00 92.06 92 ALA A CA 1
ATOM 683 C C . ALA A 1 92 ? 1.229 -7.585 1.237 1.00 92.06 92 ALA A C 1
ATOM 685 O O . ALA A 1 92 ? 1.964 -8.168 0.439 1.00 92.06 92 ALA A O 1
ATOM 686 N N . LEU A 1 93 ? 0.820 -6.328 1.032 1.00 89.38 93 LEU A N 1
ATOM 687 C CA . LEU A 1 93 ? 1.214 -5.537 -0.135 1.00 89.38 93 LEU A CA 1
ATOM 688 C C . LEU A 1 93 ? 2.730 -5.329 -0.202 1.00 89.38 93 LEU A C 1
ATOM 690 O O . LEU A 1 93 ? 3.298 -5.464 -1.285 1.00 89.38 93 LEU A O 1
ATOM 694 N N . LEU A 1 94 ? 3.403 -5.084 0.926 1.00 89.06 94 LEU A N 1
ATOM 695 C CA . LEU A 1 94 ? 4.864 -4.983 0.977 1.00 89.06 94 LEU A CA 1
ATOM 696 C C . LEU A 1 94 ? 5.547 -6.287 0.550 1.00 89.06 94 LEU A C 1
ATOM 698 O O . LEU A 1 94 ? 6.502 -6.249 -0.226 1.00 89.06 94 LEU A O 1
ATOM 702 N N . PHE A 1 95 ? 5.051 -7.442 1.002 1.00 88.56 95 PHE A N 1
ATOM 703 C CA . PHE A 1 95 ? 5.595 -8.738 0.588 1.00 88.56 95 PHE A CA 1
ATOM 704 C C . PHE A 1 95 ? 5.362 -9.022 -0.898 1.00 88.56 95 PHE A C 1
ATOM 706 O O . PHE A 1 95 ? 6.262 -9.536 -1.565 1.00 88.56 95 PHE A O 1
ATOM 713 N N . VAL A 1 96 ? 4.196 -8.652 -1.433 1.00 88.00 96 VAL A N 1
ATOM 714 C CA . VAL A 1 96 ? 3.865 -8.826 -2.856 1.00 88.00 96 VAL A CA 1
ATOM 715 C C . VAL A 1 96 ? 4.708 -7.912 -3.750 1.00 88.00 96 VAL A C 1
ATOM 717 O O . VAL A 1 96 ? 5.169 -8.343 -4.807 1.00 88.00 96 VAL A O 1
ATOM 720 N N . HIS A 1 97 ? 4.949 -6.672 -3.322 1.00 84.75 97 HIS A N 1
ATOM 721 C CA . HIS A 1 97 ? 5.729 -5.685 -4.074 1.00 84.75 97 HIS A CA 1
ATOM 722 C C . HIS A 1 97 ? 7.228 -5.730 -3.774 1.00 84.75 97 HIS A C 1
ATOM 724 O O . HIS A 1 97 ? 7.986 -4.920 -4.315 1.00 84.75 97 HIS A O 1
ATOM 730 N N . ARG A 1 98 ? 7.684 -6.661 -2.930 1.00 78.00 98 ARG A N 1
ATOM 731 C CA . ARG A 1 98 ? 9.106 -6.819 -2.636 1.00 78.00 98 ARG A CA 1
ATOM 732 C C . ARG A 1 98 ? 9.856 -7.073 -3.951 1.00 78.00 98 ARG A C 1
ATOM 734 O O . ARG A 1 98 ? 9.557 -8.056 -4.637 1.00 78.00 98 ARG A O 1
ATOM 741 N N . PRO A 1 99 ? 10.832 -6.226 -4.321 1.00 67.12 99 PRO A N 1
ATOM 742 C CA . PRO A 1 99 ? 11.629 -6.468 -5.510 1.00 67.12 99 PRO A CA 1
ATOM 743 C C . PRO A 1 99 ? 12.381 -7.787 -5.315 1.00 67.12 99 PRO A C 1
ATOM 745 O O . PRO A 1 99 ? 13.194 -7.922 -4.400 1.00 67.12 99 PRO A O 1
ATOM 748 N N . LYS A 1 100 ? 12.075 -8.785 -6.152 1.00 67.31 100 LYS A N 1
ATOM 749 C CA . LYS A 1 100 ? 12.869 -10.0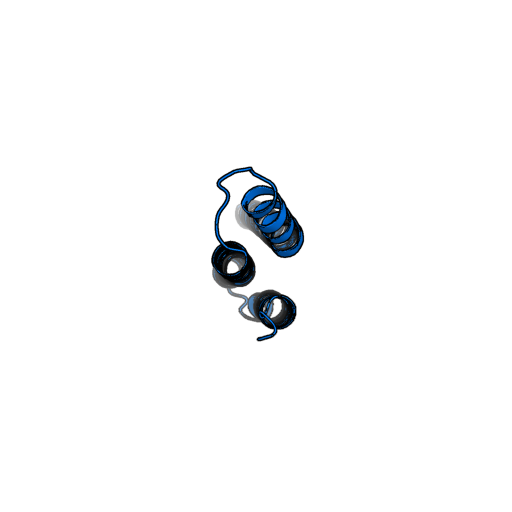12 -6.236 1.00 67.31 100 LYS A CA 1
ATOM 750 C C . LYS A 1 100 ? 14.230 -9.599 -6.785 1.00 67.31 100 LYS A C 1
ATOM 752 O O . LYS A 1 100 ? 14.301 -9.129 -7.919 1.00 67.31 100 LYS A O 1
ATOM 757 N N . GLN A 1 101 ? 15.265 -9.686 -5.952 1.00 55.03 101 GLN A N 1
ATOM 758 C CA . GLN A 1 101 ? 16.644 -9.496 -6.391 1.00 55.03 101 GLN A CA 1
ATOM 759 C C . GLN A 1 101 ? 16.900 -10.522 -7.500 1.00 55.03 101 GLN A C 1
ATOM 761 O O . GLN A 1 101 ? 16.768 -11.722 -7.264 1.00 55.03 101 GLN A O 1
ATOM 766 N N . GLY A 1 102 ? 17.116 -10.022 -8.716 1.00 44.94 102 GLY A N 1
ATOM 767 C CA . GLY A 1 102 ? 17.590 -10.795 -9.858 1.00 44.94 102 GLY A CA 1
ATOM 768 C C . GLY A 1 102 ? 19.093 -10.660 -9.974 1.00 44.94 102 GLY A C 1
ATOM 769 O O . GLY A 1 102 ? 19.591 -9.550 -9.668 1.00 44.94 102 GLY A O 1
#